Protein AF-A0A2M9E9M0-F1 (afdb_monomer_lite)

Foldseek 3Di:
DDPPDDPVPADPVNVVVVVVVVVVVVVPDDDDPPDPFSLRVLVVVLVVLVVVLVVLVVVDDPDDPCVVVSVVVNVVSVVSSVVSNVSSVVRVVVVD

pLDDT: mean 72.1, std 14.71, range [35.09, 93.19]

Radius of gyration: 17.38 Å; chains: 1; bounding box: 36×40×37 Å

Structure (mmCIF, N/CA/C/O backbone):
data_AF-A0A2M9E9M0-F1
#
_entry.id   AF-A0A2M9E9M0-F1
#
loop_
_atom_site.group_PDB
_atom_site.id
_atom_site.type_symbol
_atom_site.label_atom_id
_atom_site.label_alt_id
_atom_site.label_comp_id
_atom_site.label_asym_id
_atom_site.label_entity_id
_atom_site.label_seq_id
_atom_site.pdbx_PDB_ins_code
_atom_site.Cartn_x
_atom_site.Cartn_y
_atom_site.Cartn_z
_atom_site.occupancy
_atom_site.B_iso_or_equiv
_atom_site.auth_seq_id
_atom_site.auth_comp_id
_atom_site.auth_asym_id
_atom_site.auth_atom_id
_atom_site.pdbx_PDB_model_num
ATOM 1 N N . MET A 1 1 ? 14.643 -28.064 2.633 1.00 35.09 1 MET A N 1
ATOM 2 C CA . MET A 1 1 ? 13.535 -28.761 3.315 1.00 35.09 1 MET A CA 1
ATOM 3 C C . MET A 1 1 ? 12.649 -27.690 3.921 1.00 35.09 1 MET A C 1
ATOM 5 O O . MET A 1 1 ? 13.152 -26.906 4.711 1.00 35.09 1 MET A O 1
ATOM 9 N N . ALA A 1 2 ? 11.410 -27.548 3.448 1.00 44.59 2 ALA A N 1
ATOM 10 C CA . ALA A 1 2 ? 10.469 -26.587 4.015 1.00 44.59 2 ALA A CA 1
ATOM 11 C C . ALA A 1 2 ? 9.871 -27.215 5.280 1.00 44.59 2 ALA A C 1
ATOM 13 O O . ALA A 1 2 ? 9.212 -28.248 5.184 1.00 44.59 2 ALA A O 1
ATOM 14 N N . GLU A 1 3 ? 10.164 -26.647 6.451 1.00 50.94 3 GLU A N 1
ATOM 15 C CA . GLU A 1 3 ? 9.532 -27.063 7.704 1.00 50.94 3 GLU A CA 1
ATOM 16 C C . GLU A 1 3 ? 8.023 -26.838 7.601 1.00 50.94 3 GLU A C 1
ATOM 18 O O . GLU A 1 3 ? 7.546 -25.714 7.420 1.00 50.94 3 GLU A O 1
ATOM 23 N N . VAL A 1 4 ? 7.272 -27.934 7.682 1.00 50.69 4 VAL A N 1
ATOM 24 C CA . VAL A 1 4 ? 5.816 -2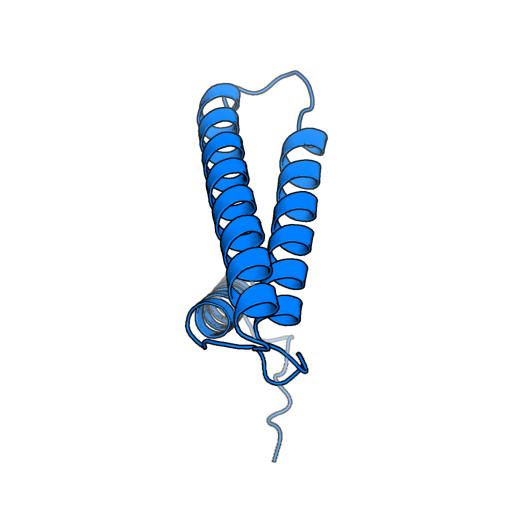7.917 7.782 1.00 50.69 4 VAL A CA 1
ATOM 25 C C . VAL A 1 4 ? 5.482 -27.447 9.195 1.00 50.69 4 VAL A C 1
ATOM 27 O O . VAL A 1 4 ? 5.632 -28.189 10.161 1.00 50.69 4 VAL A O 1
ATOM 30 N N . LEU A 1 5 ? 5.103 -26.175 9.314 1.00 55.00 5 LEU A N 1
ATOM 31 C CA . LEU A 1 5 ? 4.720 -25.558 10.579 1.00 55.00 5 LEU A CA 1
ATOM 32 C C . LEU A 1 5 ? 3.374 -26.152 11.037 1.00 55.00 5 LEU A C 1
ATOM 34 O O . LEU A 1 5 ? 2.346 -25.912 10.405 1.00 55.00 5 LEU A O 1
ATOM 38 N N . ASP A 1 6 ? 3.377 -26.941 12.112 1.00 54.00 6 ASP A N 1
ATOM 39 C CA . ASP A 1 6 ? 2.167 -27.527 12.700 1.00 54.00 6 ASP A CA 1
ATOM 40 C C . ASP A 1 6 ? 1.348 -26.448 13.430 1.00 54.00 6 ASP A C 1
ATOM 42 O O . ASP A 1 6 ? 1.711 -25.974 14.509 1.00 54.00 6 ASP A O 1
ATOM 46 N N . LEU A 1 7 ? 0.234 -26.044 12.817 1.00 54.97 7 LEU A N 1
ATOM 47 C CA . LEU A 1 7 ? -0.637 -24.956 13.274 1.00 54.97 7 LEU A CA 1
ATOM 48 C C . LEU A 1 7 ? -1.473 -25.308 14.518 1.00 54.97 7 LEU A C 1
ATOM 50 O O . LEU A 1 7 ? -2.144 -24.431 15.056 1.00 54.97 7 LEU A O 1
ATOM 54 N N . THR A 1 8 ? -1.438 -26.556 14.997 1.00 59.62 8 THR A N 1
ATOM 55 C CA . THR A 1 8 ? -2.229 -27.000 16.163 1.00 59.62 8 THR A CA 1
ATOM 56 C C . THR A 1 8 ? -1.570 -26.689 17.512 1.00 59.62 8 THR A C 1
ATOM 58 O O . THR A 1 8 ? -2.219 -26.772 18.554 1.00 59.62 8 THR A O 1
ATOM 61 N N . ARG A 1 9 ? -0.289 -26.296 17.505 1.00 54.47 9 ARG A N 1
ATOM 62 C CA . ARG A 1 9 ? 0.521 -26.021 18.709 1.00 54.47 9 ARG A CA 1
ATOM 63 C C . ARG A 1 9 ? 0.936 -24.565 18.890 1.00 54.47 9 ARG A C 1
ATOM 65 O O . ARG A 1 9 ? 1.567 -24.234 19.892 1.00 54.47 9 ARG A O 1
ATOM 72 N N . VAL A 1 10 ? 0.616 -23.696 17.938 1.00 55.88 10 VAL A N 1
ATOM 73 C CA . VAL A 1 10 ? 1.064 -22.303 17.962 1.00 55.88 10 VAL A CA 1
ATOM 74 C C . VAL A 1 10 ? -0.021 -21.456 18.616 1.00 55.88 10 VAL A C 1
ATOM 76 O O . VAL A 1 10 ? -1.145 -21.390 18.121 1.00 55.88 10 VAL A O 1
ATOM 79 N N . SER A 1 11 ? 0.295 -20.816 19.746 1.00 60.47 11 SER A N 1
ATOM 80 C CA . SER A 1 11 ? -0.630 -19.869 20.371 1.00 60.47 11 SER A CA 1
ATOM 81 C C . SER A 1 11 ? -0.995 -18.769 19.368 1.00 60.47 11 SER A C 1
ATOM 83 O O . SER A 1 11 ? -0.166 -18.362 18.548 1.00 60.47 11 SER A O 1
ATOM 85 N N . SER A 1 12 ? -2.237 -18.274 19.417 1.00 59.94 12 SER A N 1
ATOM 86 C CA . SER A 1 12 ? -2.687 -17.199 18.515 1.00 59.94 12 SER A CA 1
ATOM 87 C C . SER A 1 12 ? -1.743 -15.991 18.541 1.00 59.94 12 SER A C 1
ATOM 89 O O . SER A 1 12 ? -1.527 -15.365 17.506 1.00 59.94 12 SER A O 1
ATOM 91 N N . ASP A 1 13 ? -1.109 -15.722 19.684 1.00 67.31 13 ASP A N 1
ATOM 92 C CA . ASP A 1 13 ? -0.125 -14.650 19.844 1.00 67.31 13 ASP A CA 1
ATOM 93 C C . ASP A 1 13 ? 1.199 -14.936 19.126 1.00 67.31 13 ASP A C 1
ATOM 95 O O . ASP A 1 13 ? 1.762 -14.036 18.506 1.00 67.31 13 ASP A O 1
ATOM 99 N N . ALA A 1 14 ? 1.678 -16.184 19.129 1.00 64.69 14 ALA A N 1
ATOM 100 C CA . ALA A 1 14 ? 2.877 -16.578 18.389 1.00 64.69 14 ALA A CA 1
ATOM 101 C C . ALA A 1 14 ? 2.642 -16.558 16.867 1.00 64.69 14 ALA A C 1
ATOM 103 O O . ALA A 1 14 ? 3.510 -16.118 16.113 1.00 64.69 14 ALA A O 1
ATOM 104 N N . LEU A 1 15 ? 1.442 -16.940 16.413 1.00 66.62 15 LEU A N 1
ATOM 105 C CA . LEU A 1 15 ? 1.022 -16.779 15.014 1.00 66.62 15 LEU A CA 1
ATOM 106 C C . LEU A 1 15 ? 0.965 -15.304 14.608 1.00 66.62 15 LEU A C 1
ATOM 108 O O . LEU A 1 15 ? 1.405 -14.941 13.516 1.00 66.62 15 LEU A O 1
ATOM 112 N N . ARG A 1 16 ? 0.450 -14.444 15.492 1.00 72.31 16 ARG A N 1
ATOM 113 C CA . ARG A 1 16 ? 0.337 -13.003 15.249 1.00 72.31 16 ARG A CA 1
ATOM 114 C C . ARG A 1 16 ? 1.705 -12.329 15.209 1.00 72.31 16 ARG A C 1
ATOM 116 O O . ARG A 1 16 ? 1.973 -11.582 14.276 1.00 72.31 16 ARG A O 1
ATOM 123 N N . ALA A 1 17 ? 2.594 -12.681 16.134 1.00 70.94 17 ALA A N 1
ATOM 124 C CA . ALA A 1 17 ? 3.971 -12.203 16.153 1.00 70.94 17 ALA A CA 1
ATOM 125 C C . ALA A 1 17 ? 4.757 -12.639 14.906 1.00 70.94 17 ALA A C 1
ATOM 127 O O . ALA A 1 17 ? 5.496 -11.838 14.343 1.00 70.94 17 ALA A O 1
ATOM 128 N N . GLU A 1 18 ? 4.576 -13.873 14.427 1.00 68.38 18 GLU A N 1
ATOM 129 C CA . GLU A 1 18 ? 5.222 -14.344 13.196 1.00 68.38 18 GLU A CA 1
ATOM 130 C C . GLU A 1 18 ? 4.628 -13.679 11.940 1.00 68.38 18 GLU A C 1
ATOM 132 O O . GLU A 1 18 ? 5.364 -13.328 11.015 1.00 68.38 18 GLU A O 1
ATOM 137 N N . LEU A 1 19 ? 3.315 -13.422 11.908 1.00 68.31 19 LEU A N 1
ATOM 138 C CA . LEU A 1 19 ? 2.675 -12.637 10.846 1.00 68.31 19 LEU A CA 1
ATOM 139 C C . LEU A 1 19 ? 3.183 -11.194 10.817 1.00 68.31 19 LEU A C 1
ATOM 141 O O . LEU A 1 19 ? 3.503 -10.684 9.742 1.00 68.31 19 LEU A O 1
ATOM 145 N N . ASP A 1 20 ? 3.299 -10.553 11.976 1.00 68.06 20 ASP A N 1
ATOM 146 C CA . ASP A 1 20 ? 3.824 -9.196 12.091 1.00 68.06 20 ASP A CA 1
ATOM 147 C C . ASP A 1 20 ? 5.312 -9.160 11.736 1.00 68.06 20 ASP A C 1
ATOM 149 O O . ASP A 1 20 ? 5.731 -8.317 10.947 1.00 68.06 20 ASP A O 1
ATOM 153 N N . ARG A 1 21 ? 6.102 -10.149 12.166 1.00 68.81 21 ARG A N 1
ATOM 154 C CA . ARG A 1 21 ? 7.509 -10.296 11.768 1.00 68.81 21 ARG A CA 1
ATOM 155 C C . ARG A 1 21 ? 7.665 -10.458 10.259 1.00 68.81 21 ARG A C 1
ATOM 157 O O . ARG A 1 21 ? 8.553 -9.846 9.671 1.00 68.81 21 ARG A O 1
ATOM 164 N N . ARG A 1 22 ? 6.806 -11.247 9.606 1.00 64.12 22 ARG A N 1
ATOM 165 C CA . ARG A 1 22 ? 6.807 -11.409 8.141 1.00 64.12 22 ARG A CA 1
ATOM 166 C C . ARG A 1 22 ? 6.362 -10.140 7.422 1.00 64.12 22 ARG A C 1
ATOM 168 O O . ARG A 1 22 ? 6.942 -9.805 6.389 1.00 64.12 22 ARG A O 1
ATOM 175 N N . LYS A 1 23 ? 5.386 -9.408 7.966 1.00 58.81 23 LYS A N 1
ATOM 176 C CA . LYS A 1 23 ? 4.963 -8.098 7.447 1.00 58.81 23 LYS A CA 1
ATOM 177 C C . LYS A 1 23 ? 6.075 -7.061 7.567 1.00 58.81 23 LYS A C 1
ATOM 179 O O . LYS A 1 23 ? 6.352 -6.371 6.591 1.00 58.81 23 LYS A O 1
ATOM 184 N N . GLU A 1 24 ? 6.754 -6.992 8.706 1.00 55.69 24 GLU A N 1
ATOM 185 C CA . GLU A 1 24 ? 7.888 -6.093 8.926 1.00 55.69 24 GLU A CA 1
ATOM 186 C C . GLU A 1 24 ? 9.102 -6.498 8.079 1.00 55.69 24 GLU A C 1
ATOM 188 O O . GLU A 1 24 ? 9.723 -5.644 7.454 1.00 55.69 24 GLU A O 1
ATOM 193 N N . ALA A 1 25 ? 9.381 -7.794 7.910 1.00 53.88 25 ALA A N 1
ATOM 194 C CA . ALA A 1 25 ? 10.410 -8.273 6.983 1.00 53.88 25 ALA A CA 1
ATOM 195 C C . ALA A 1 25 ? 10.087 -7.929 5.514 1.00 53.88 25 ALA A C 1
ATOM 197 O O . ALA A 1 25 ? 10.992 -7.610 4.740 1.00 53.88 25 ALA A O 1
ATOM 198 N N . ALA A 1 26 ? 8.805 -7.941 5.130 1.00 55.69 26 ALA A N 1
ATOM 199 C CA . ALA A 1 26 ? 8.337 -7.504 3.813 1.00 55.69 26 ALA A CA 1
ATOM 200 C C . ALA A 1 26 ? 8.318 -5.972 3.643 1.00 55.69 26 ALA A C 1
ATOM 202 O O . ALA A 1 26 ? 8.311 -5.482 2.513 1.00 55.69 26 ALA A O 1
ATOM 203 N N . LYS A 1 27 ? 8.305 -5.204 4.740 1.00 54.31 27 LYS A N 1
ATOM 204 C CA . LYS A 1 27 ? 8.515 -3.746 4.732 1.00 54.31 27 LYS A CA 1
ATOM 205 C C . LYS A 1 27 ? 10.006 -3.385 4.694 1.00 54.31 27 LYS A C 1
ATOM 207 O O . LYS A 1 27 ? 10.372 -2.444 4.000 1.00 54.31 27 LYS A O 1
ATOM 212 N N . ALA A 1 28 ? 10.854 -4.145 5.390 1.00 53.31 28 ALA A N 1
ATOM 213 C CA . ALA A 1 28 ? 12.291 -3.896 5.524 1.00 53.31 28 ALA A CA 1
ATOM 214 C C . ALA A 1 28 ? 13.106 -4.319 4.291 1.00 53.31 28 ALA A C 1
ATOM 216 O O . ALA A 1 28 ? 14.141 -3.722 3.994 1.00 53.31 28 ALA A O 1
ATOM 217 N N . LYS A 1 29 ? 12.653 -5.329 3.538 1.00 49.94 29 LYS A N 1
ATOM 218 C CA . LYS A 1 29 ? 13.293 -5.706 2.273 1.00 49.94 29 LYS A CA 1
ATOM 219 C C . LYS A 1 29 ? 12.789 -4.813 1.144 1.00 49.94 29 LYS A C 1
ATOM 221 O O . LYS A 1 29 ? 11.693 -5.004 0.619 1.00 49.94 29 LYS A O 1
ATOM 226 N N . GLY A 1 30 ? 13.627 -3.851 0.755 1.00 58.69 30 GLY A N 1
ATOM 227 C CA . GLY A 1 30 ? 13.493 -3.146 -0.515 1.00 58.69 30 GLY A CA 1
ATOM 228 C C . GLY A 1 30 ? 13.203 -4.129 -1.653 1.00 58.69 30 GLY A C 1
ATOM 229 O O . GLY A 1 30 ? 13.825 -5.183 -1.730 1.00 58.69 30 GLY A O 1
ATOM 230 N N . ARG A 1 31 ? 12.224 -3.764 -2.490 1.00 52.84 31 ARG A N 1
ATOM 231 C CA . ARG A 1 31 ? 11.688 -4.518 -3.633 1.00 52.84 31 ARG A CA 1
ATOM 232 C C . ARG A 1 31 ? 11.375 -6.001 -3.332 1.00 52.84 31 ARG A C 1
ATOM 234 O O . ARG A 1 31 ? 12.252 -6.858 -3.394 1.00 52.84 31 ARG A O 1
ATOM 241 N N . PRO A 1 32 ? 10.100 -6.365 -3.134 1.00 53.94 32 PRO A N 1
ATOM 242 C CA . PRO A 1 32 ? 9.653 -7.742 -3.254 1.00 53.94 32 PRO A CA 1
ATOM 243 C C . PRO A 1 32 ? 10.095 -8.288 -4.611 1.00 53.94 32 PRO A C 1
ATOM 245 O O . PRO A 1 32 ? 9.819 -7.678 -5.643 1.00 53.94 32 PRO A O 1
ATOM 248 N N . MET A 1 33 ? 10.755 -9.443 -4.592 1.00 53.81 33 MET A N 1
ATOM 249 C CA . MET A 1 33 ? 11.324 -10.184 -5.730 1.00 53.81 33 MET A CA 1
ATOM 250 C C . MET A 1 33 ? 10.351 -10.419 -6.911 1.00 53.81 33 MET A C 1
ATOM 252 O O . MET A 1 33 ? 10.763 -10.907 -7.953 1.00 53.81 33 MET A O 1
ATOM 256 N N . LYS A 1 34 ? 9.066 -10.076 -6.742 1.00 65.94 34 LYS A N 1
ATOM 257 C CA . LYS A 1 34 ? 7.954 -10.256 -7.682 1.00 65.94 34 LYS A CA 1
ATOM 258 C C . LYS A 1 34 ? 7.704 -9.099 -8.659 1.00 65.94 34 LYS A C 1
ATOM 260 O O . LYS A 1 34 ? 6.912 -9.285 -9.568 1.00 65.94 34 LYS A O 1
ATOM 265 N N . TYR A 1 35 ? 8.308 -7.924 -8.473 1.00 70.81 35 TYR A N 1
ATOM 266 C CA . TYR A 1 35 ? 8.031 -6.762 -9.333 1.00 70.81 35 TYR A CA 1
ATOM 267 C C . TYR A 1 35 ? 9.154 -6.535 -10.341 1.00 70.81 35 TYR A C 1
ATOM 269 O O . TYR A 1 35 ? 10.319 -6.463 -9.943 1.00 70.81 35 TYR A O 1
ATOM 277 N N . ALA A 1 36 ? 8.815 -6.373 -11.621 1.00 77.19 36 ALA A N 1
ATOM 278 C CA . ALA A 1 36 ? 9.755 -6.249 -12.736 1.00 77.19 36 ALA A CA 1
ATOM 279 C C . ALA A 1 36 ? 10.449 -4.884 -12.794 1.00 77.19 36 ALA A C 1
ATOM 281 O O . ALA A 1 36 ? 11.578 -4.800 -13.283 1.00 77.19 36 ALA A O 1
ATOM 282 N N . THR A 1 37 ? 9.878 -3.854 -12.153 1.00 81.81 37 THR A N 1
ATOM 283 C CA . THR A 1 37 ? 10.494 -2.519 -11.976 1.00 81.81 37 THR A CA 1
ATOM 284 C C . THR A 1 37 ? 10.310 -1.965 -10.556 1.00 81.81 37 THR A C 1
ATOM 286 O O . THR A 1 37 ? 9.520 -2.486 -9.761 1.00 81.81 37 THR A O 1
ATOM 289 N N . LYS A 1 38 ? 11.072 -0.927 -10.188 1.00 81.31 38 LYS A N 1
ATOM 290 C CA . LYS A 1 38 ? 10.847 -0.174 -8.941 1.00 81.31 38 LYS A CA 1
ATOM 291 C C . LYS A 1 38 ? 9.575 0.666 -9.026 1.00 81.31 38 LYS A C 1
ATOM 293 O O . LYS A 1 38 ? 8.912 0.836 -8.003 1.00 81.31 38 LYS A O 1
ATOM 298 N N . ALA A 1 39 ? 9.229 1.154 -10.219 1.00 83.69 39 ALA A N 1
ATOM 299 C CA . ALA A 1 39 ? 7.956 1.821 -10.472 1.00 83.69 39 ALA A CA 1
ATOM 300 C C . ALA A 1 39 ? 6.767 0.915 -10.126 1.00 83.69 39 ALA A C 1
ATOM 302 O O . ALA A 1 39 ? 5.930 1.290 -9.309 1.00 83.69 39 ALA A O 1
ATOM 303 N N . GLU A 1 40 ? 6.758 -0.310 -10.650 1.00 83.69 40 GLU A N 1
ATOM 304 C CA . GLU A 1 40 ? 5.700 -1.295 -10.403 1.00 83.69 40 GLU A CA 1
ATOM 305 C C . GLU A 1 40 ? 5.589 -1.670 -8.918 1.00 83.69 40 GLU A C 1
ATOM 307 O O . GLU A 1 40 ? 4.493 -1.770 -8.369 1.00 83.69 40 GLU A O 1
ATOM 312 N N . TRP A 1 41 ? 6.723 -1.804 -8.223 1.00 87.19 41 TRP A N 1
ATOM 313 C CA . TRP A 1 41 ? 6.716 -2.009 -6.775 1.00 87.19 41 TRP A CA 1
ATOM 314 C C . TRP A 1 41 ? 6.054 -0.849 -6.017 1.00 87.19 41 TRP A C 1
ATOM 316 O O . TRP A 1 41 ? 5.248 -1.085 -5.111 1.00 87.19 41 TRP A O 1
ATOM 326 N N . ALA A 1 42 ? 6.411 0.392 -6.358 1.00 85.25 42 ALA A N 1
ATOM 327 C CA . ALA A 1 42 ? 5.878 1.577 -5.697 1.00 85.25 42 ALA A CA 1
ATOM 328 C C . ALA A 1 42 ? 4.371 1.732 -5.959 1.00 85.25 42 ALA A C 1
ATOM 330 O O . ALA A 1 42 ? 3.615 2.012 -5.030 1.00 85.25 42 ALA A O 1
ATOM 331 N N . GLU A 1 43 ? 3.919 1.455 -7.184 1.00 85.38 43 GLU A N 1
ATOM 332 C CA . GLU A 1 43 ? 2.496 1.433 -7.544 1.00 85.38 43 GLU A CA 1
ATOM 333 C C . GLU A 1 43 ? 1.729 0.378 -6.753 1.00 85.38 43 GLU A C 1
ATOM 335 O O . GLU A 1 43 ? 0.705 0.687 -6.141 1.00 85.38 43 GLU A O 1
ATOM 340 N N . ALA A 1 44 ? 2.249 -0.849 -6.691 1.00 85.88 44 ALA A N 1
ATOM 341 C CA . ALA A 1 44 ? 1.611 -1.924 -5.946 1.00 85.88 44 ALA A CA 1
ATOM 342 C C . ALA A 1 44 ? 1.500 -1.598 -4.447 1.00 85.88 44 ALA A C 1
ATOM 344 O O . ALA A 1 44 ? 0.486 -1.911 -3.823 1.00 85.88 44 ALA A O 1
ATOM 345 N N . ARG A 1 45 ? 2.500 -0.918 -3.864 1.00 86.19 45 ARG A N 1
ATOM 346 C CA . ARG A 1 45 ? 2.404 -0.429 -2.480 1.00 86.19 45 ARG A CA 1
ATOM 347 C C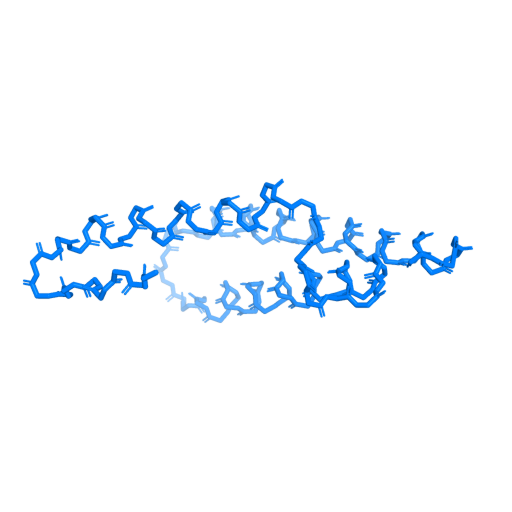 . ARG A 1 45 ? 1.369 0.673 -2.306 1.00 86.19 45 ARG A C 1
ATOM 349 O O . ARG A 1 45 ? 0.616 0.618 -1.338 1.00 86.19 45 ARG A O 1
ATOM 356 N N . ALA A 1 46 ? 1.278 1.623 -3.233 1.00 85.12 46 ALA A N 1
ATOM 357 C CA . ALA A 1 46 ? 0.238 2.647 -3.184 1.00 85.12 46 ALA A CA 1
ATOM 358 C C . ALA A 1 46 ? -1.173 2.031 -3.288 1.00 85.12 46 ALA A C 1
ATOM 360 O O . ALA A 1 46 ? -2.085 2.456 -2.583 1.00 85.12 46 ALA A O 1
ATOM 361 N N . VAL A 1 47 ? -1.364 1.003 -4.122 1.00 85.75 47 VAL A N 1
ATOM 362 C CA . VAL A 1 47 ? -2.636 0.262 -4.231 1.00 85.75 47 VAL A CA 1
ATOM 363 C C . VAL A 1 47 ? -2.990 -0.452 -2.925 1.00 85.75 47 VAL A C 1
ATOM 365 O O . VAL A 1 47 ? -4.119 -0.339 -2.455 1.00 85.75 47 VAL A O 1
ATOM 368 N N . GLU A 1 48 ? -2.035 -1.135 -2.297 1.00 86.56 48 GLU A N 1
ATOM 369 C CA . GLU A 1 48 ? -2.269 -1.813 -1.017 1.00 86.56 48 GLU A CA 1
ATOM 370 C C . GLU A 1 48 ? -2.620 -0.832 0.109 1.00 86.56 48 GLU A C 1
ATOM 372 O O . GLU A 1 48 ? -3.529 -1.090 0.895 1.00 86.56 48 GLU A O 1
ATOM 377 N N . LEU A 1 49 ? -1.955 0.325 0.164 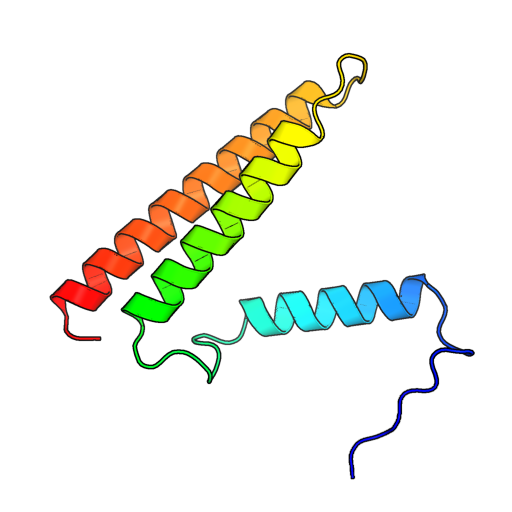1.00 86.81 49 LEU A N 1
ATOM 378 C CA . LEU A 1 49 ? -2.276 1.368 1.140 1.00 86.81 49 LEU A CA 1
ATOM 379 C C . LEU A 1 49 ? -3.665 1.977 0.900 1.00 86.81 49 LEU A C 1
ATOM 381 O O . LEU A 1 49 ? -4.374 2.264 1.862 1.00 86.81 49 LEU A O 1
ATOM 385 N N . ARG A 1 50 ? -4.097 2.122 -0.361 1.00 85.88 50 ARG A N 1
ATOM 386 C CA . ARG A 1 50 ? -5.476 2.531 -0.687 1.00 85.88 50 ARG A CA 1
ATOM 387 C C . ARG A 1 50 ? -6.503 1.497 -0.228 1.00 85.88 50 ARG A C 1
ATOM 389 O O . ARG A 1 50 ? -7.548 1.889 0.281 1.00 85.88 50 ARG A O 1
ATOM 396 N N . ALA A 1 51 ? -6.203 0.204 -0.358 1.00 85.00 51 ALA A N 1
ATOM 397 C CA . ALA A 1 51 ? -7.065 -0.856 0.166 1.00 85.00 51 ALA A CA 1
ATOM 398 C C . ALA A 1 51 ? -7.174 -0.780 1.699 1.00 85.00 51 ALA A C 1
ATOM 400 O O . ALA A 1 51 ? -8.280 -0.784 2.232 1.00 85.00 51 ALA A O 1
ATOM 401 N N . GLN A 1 52 ? -6.054 -0.586 2.406 1.00 84.12 52 GLN A N 1
ATOM 402 C CA . GLN A 1 52 ? -6.058 -0.379 3.862 1.00 84.12 52 GLN A CA 1
ATOM 403 C C . GLN A 1 52 ? -6.837 0.881 4.267 1.00 84.12 52 GLN A C 1
ATOM 405 O O . GLN A 1 52 ? -7.581 0.863 5.246 1.00 84.12 52 GLN A O 1
ATOM 410 N N . LEU A 1 53 ? -6.712 1.975 3.510 1.00 84.81 53 LEU A N 1
ATOM 411 C CA . LEU A 1 53 ? -7.493 3.189 3.743 1.00 84.81 53 LEU A CA 1
ATOM 412 C C . LEU A 1 53 ? -8.997 2.923 3.588 1.00 84.81 53 LEU A C 1
ATOM 414 O O . LEU A 1 53 ? -9.777 3.357 4.437 1.00 84.81 53 LEU A O 1
ATOM 418 N N . ALA A 1 54 ? -9.396 2.175 2.556 1.00 81.56 54 ALA A N 1
ATOM 419 C CA . ALA A 1 54 ? -10.783 1.780 2.333 1.00 81.56 54 ALA A CA 1
ATOM 420 C C . ALA A 1 54 ? -11.316 0.876 3.458 1.00 81.56 54 ALA A C 1
ATOM 422 O O . ALA A 1 54 ? -12.448 1.062 3.901 1.00 81.56 54 ALA A O 1
ATOM 423 N N . GLU A 1 55 ? -10.507 -0.047 3.983 1.00 81.81 55 GLU A N 1
ATOM 424 C CA . GLU A 1 55 ? -10.862 -0.869 5.149 1.00 81.81 55 GLU A CA 1
ATOM 425 C C . GLU A 1 55 ? -11.076 -0.011 6.400 1.00 81.81 55 GLU A C 1
ATOM 427 O O . GLU A 1 55 ? -12.099 -0.139 7.075 1.00 81.81 55 GLU A O 1
ATOM 432 N N . VAL A 1 56 ? -10.160 0.923 6.684 1.00 82.00 56 VAL A N 1
ATOM 433 C CA . VAL A 1 56 ? -10.293 1.850 7.817 1.00 82.00 56 VAL A CA 1
ATOM 434 C C . VAL A 1 56 ? -11.547 2.711 7.650 1.00 82.00 56 VAL A C 1
ATOM 436 O O . VAL A 1 56 ? -12.291 2.909 8.611 1.00 82.00 56 VAL A O 1
ATOM 439 N N . GLN A 1 57 ? -11.831 3.205 6.445 1.00 79.06 57 GLN A N 1
ATOM 440 C CA . GLN A 1 57 ? -13.050 3.961 6.149 1.00 79.06 57 GLN A CA 1
ATOM 441 C C . GLN A 1 57 ? -14.319 3.108 6.302 1.00 79.06 57 GLN A C 1
ATOM 443 O O . GLN A 1 57 ? -15.273 3.567 6.921 1.00 79.06 57 GLN A O 1
ATOM 448 N N . THR A 1 58 ? -14.315 1.855 5.847 1.00 74.06 58 THR A N 1
ATOM 449 C CA . THR A 1 58 ? -15.474 0.945 5.916 1.00 74.06 58 THR A CA 1
ATOM 450 C C . THR A 1 58 ? -15.743 0.454 7.338 1.00 74.06 58 THR A C 1
ATOM 452 O O . THR A 1 58 ? -16.893 0.330 7.745 1.00 74.06 58 THR A O 1
ATOM 455 N N . ALA A 1 59 ? -14.702 0.298 8.160 1.00 67.50 59 ALA A N 1
ATOM 456 C CA . ALA A 1 59 ? -14.827 0.024 9.591 1.00 67.50 59 ALA A CA 1
ATOM 457 C C . ALA A 1 59 ? -15.472 1.188 10.385 1.00 67.50 59 ALA A C 1
ATOM 459 O O . ALA A 1 59 ? -15.527 1.154 11.614 1.00 67.50 59 ALA A O 1
ATOM 460 N N . SER A 1 60 ? -15.933 2.260 9.720 1.00 57.81 60 SER A N 1
ATOM 461 C CA . SER A 1 60 ? -16.707 3.345 10.335 1.00 57.81 60 SER A CA 1
ATOM 462 C C . SER A 1 60 ? -18.167 2.949 10.497 1.00 57.81 60 SER A C 1
ATOM 464 O O . SER A 1 60 ? -19.027 3.404 9.752 1.00 57.81 60 SER A O 1
ATOM 466 N N . GLN A 1 61 ? -18.466 2.138 11.507 1.00 58.03 61 GLN A N 1
ATOM 467 C CA . GLN A 1 61 ? -19.816 2.150 12.062 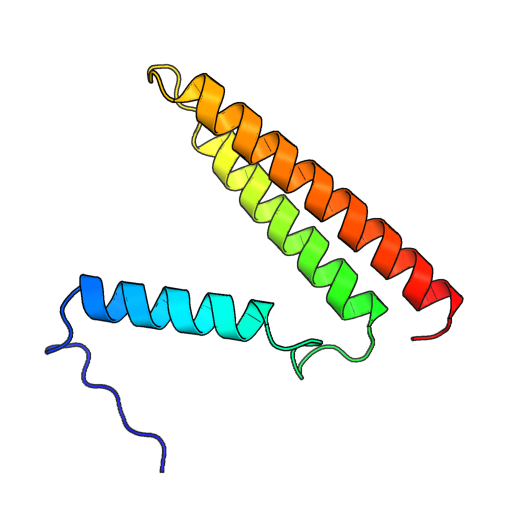1.00 58.03 61 GLN A CA 1
ATOM 468 C C . GLN A 1 61 ? -19.957 3.321 13.053 1.00 58.03 61 GLN A C 1
ATOM 470 O O . GLN A 1 61 ? -19.017 3.601 13.809 1.00 58.03 61 GLN A O 1
ATOM 475 N N . PRO A 1 62 ? -21.090 4.047 13.042 1.00 50.25 62 PRO A N 1
ATOM 476 C CA . PRO A 1 62 ? -21.302 5.177 13.934 1.00 50.25 62 PRO A CA 1
ATOM 477 C C . PRO A 1 62 ? -21.480 4.661 15.365 1.00 50.25 62 PRO A C 1
ATOM 479 O O . PRO A 1 62 ? -22.450 3.967 15.651 1.00 50.25 62 PRO A O 1
ATOM 482 N N . GLY A 1 63 ? -20.546 4.984 16.268 1.00 54.38 63 GLY A N 1
ATOM 483 C CA . GLY A 1 63 ? -20.741 4.683 17.693 1.00 54.38 63 GLY A CA 1
ATOM 484 C C . GLY A 1 63 ? -19.527 4.737 18.623 1.00 54.38 63 GLY A C 1
ATOM 485 O O . GLY A 1 63 ? -19.724 4.799 19.831 1.00 54.38 63 GLY A O 1
ATOM 486 N N . HIS A 1 64 ? -18.280 4.741 18.136 1.00 52.38 64 HIS A N 1
ATOM 487 C CA . HIS A 1 64 ? -17.128 4.534 19.030 1.00 52.38 64 HIS A CA 1
ATOM 488 C C . HIS A 1 64 ? -16.147 5.712 19.131 1.00 52.38 64 HIS A C 1
ATOM 490 O O . HIS A 1 64 ? -15.737 6.315 18.140 1.00 52.38 64 HIS A O 1
ATOM 496 N N . VAL A 1 65 ? -15.682 5.932 20.369 1.00 54.25 65 VAL A N 1
ATOM 497 C CA . VAL A 1 65 ? -14.648 6.862 20.890 1.00 54.25 65 VAL A CA 1
ATOM 498 C C . VAL A 1 65 ? -13.298 6.827 20.123 1.00 54.25 65 VAL A C 1
ATOM 500 O O . VAL A 1 65 ? -12.382 7.598 20.399 1.00 54.25 65 VAL A O 1
ATOM 503 N N . GLY A 1 66 ? -13.162 5.982 19.097 1.00 55.12 66 GLY A N 1
ATOM 504 C CA . GLY A 1 66 ? -11.978 5.835 18.246 1.00 55.12 66 GLY A CA 1
ATOM 505 C C . GLY A 1 66 ? -11.842 6.836 17.090 1.00 55.12 66 GLY A C 1
ATOM 506 O O . GLY A 1 66 ? -10.839 6.771 16.383 1.00 55.12 66 GLY A O 1
ATOM 507 N N . LEU A 1 67 ? -12.790 7.763 16.893 1.00 60.31 67 LEU A N 1
ATOM 508 C CA . LEU A 1 67 ? -12.800 8.706 15.758 1.00 60.31 67 LEU A CA 1
ATOM 509 C C . LEU A 1 67 ? -11.480 9.484 15.587 1.00 60.31 67 LEU A C 1
ATOM 511 O O . LEU A 1 67 ? -10.956 9.532 14.482 1.00 60.31 67 LEU A O 1
ATOM 515 N N . ARG A 1 68 ? -10.878 10.014 16.665 1.00 60.53 68 ARG A N 1
ATOM 516 C CA . ARG A 1 68 ? -9.610 10.774 16.563 1.00 60.53 68 ARG A CA 1
ATOM 517 C C . ARG A 1 68 ? -8.400 9.914 16.186 1.00 60.53 68 ARG A C 1
ATOM 519 O O . ARG A 1 68 ? -7.606 10.316 15.344 1.00 60.53 68 ARG A O 1
ATOM 526 N N . LYS A 1 69 ? -8.255 8.724 16.786 1.00 63.47 69 LYS A N 1
ATOM 527 C CA . LYS A 1 69 ? -7.165 7.786 16.440 1.00 63.47 69 LYS A CA 1
ATOM 528 C C . LYS A 1 69 ? -7.297 7.291 14.999 1.00 63.47 69 LYS A C 1
ATOM 530 O O . LYS A 1 69 ? -6.299 7.095 14.316 1.00 63.47 69 LYS A O 1
ATOM 535 N N . LYS A 1 70 ? -8.536 7.145 14.535 1.00 67.44 70 LYS A N 1
ATOM 536 C CA . LYS A 1 70 ? -8.863 6.772 13.166 1.00 67.44 70 LYS A CA 1
ATOM 537 C C . LYS A 1 70 ? -8.503 7.864 12.159 1.00 67.44 70 LYS A C 1
ATOM 539 O O . LYS A 1 70 ? -7.928 7.535 11.130 1.00 67.44 70 LYS A O 1
ATOM 544 N N . THR A 1 71 ? -8.784 9.133 12.456 1.00 76.00 71 THR A N 1
ATOM 545 C CA . THR A 1 71 ? -8.387 10.255 11.589 1.00 76.00 71 THR A CA 1
ATOM 546 C C . THR A 1 71 ? -6.870 10.325 11.436 1.00 76.00 71 THR A C 1
ATOM 548 O O . THR A 1 71 ? -6.388 10.335 10.311 1.00 76.00 71 THR A O 1
ATOM 551 N N . ALA A 1 72 ? -6.113 10.224 12.534 1.00 81.00 72 ALA A N 1
ATOM 552 C CA . ALA A 1 72 ? -4.650 10.192 12.467 1.00 81.00 72 ALA A CA 1
ATOM 553 C C . ALA A 1 72 ? -4.127 8.995 11.646 1.00 81.00 72 ALA A C 1
ATOM 555 O O . ALA A 1 72 ? -3.193 9.128 10.862 1.00 81.00 72 ALA A O 1
ATOM 556 N N . GLN A 1 73 ? -4.752 7.818 11.774 1.00 81.62 73 GLN A N 1
ATOM 557 C CA . GLN A 1 73 ? -4.400 6.649 10.962 1.00 81.62 73 GLN A CA 1
ATOM 558 C C . GLN A 1 73 ? -4.720 6.855 9.471 1.00 81.62 73 GLN A C 1
ATOM 560 O O . GLN A 1 73 ? -3.944 6.433 8.617 1.00 81.62 73 GLN A O 1
ATOM 565 N N . GLN A 1 74 ? -5.844 7.496 9.145 1.00 85.44 74 GLN A N 1
ATOM 566 C CA . GLN A 1 74 ? -6.208 7.831 7.765 1.00 85.44 74 GLN A CA 1
ATOM 567 C C . GLN A 1 74 ? -5.239 8.851 7.157 1.00 85.44 74 GLN A C 1
ATOM 569 O O . GLN A 1 74 ? -4.816 8.670 6.018 1.00 85.44 74 GLN A O 1
ATOM 574 N N . GLU A 1 75 ? -4.852 9.878 7.914 1.00 88.31 75 GLU A N 1
ATOM 575 C CA . GLU A 1 75 ? -3.872 10.888 7.496 1.00 88.31 75 GLU A CA 1
ATOM 576 C C . GLU A 1 75 ? -2.507 10.255 7.202 1.00 88.31 75 GLU A C 1
ATOM 578 O O . GLU A 1 75 ? -1.970 10.443 6.113 1.00 88.31 75 GLU A O 1
ATOM 583 N N . LEU A 1 76 ? -2.003 9.400 8.099 1.00 89.69 76 LEU A N 1
ATOM 584 C CA . LEU A 1 76 ? -0.749 8.668 7.882 1.00 89.69 76 LEU A CA 1
ATOM 585 C C . LEU A 1 76 ? -0.798 7.773 6.633 1.00 89.69 76 LEU A C 1
ATOM 587 O O . LEU A 1 76 ? 0.175 7.690 5.881 1.00 89.69 76 LEU A O 1
ATOM 591 N N . LEU A 1 77 ? -1.931 7.108 6.380 1.00 86.94 77 LEU A N 1
ATOM 592 C CA . LEU A 1 77 ? -2.110 6.300 5.171 1.00 86.94 77 LEU A CA 1
ATOM 593 C C . LEU A 1 77 ? -2.105 7.167 3.905 1.00 86.94 77 LEU A C 1
ATOM 595 O O . LEU A 1 77 ? -1.484 6.785 2.916 1.00 86.94 77 LEU A O 1
ATOM 599 N N . LEU A 1 78 ? -2.754 8.334 3.929 1.00 90.38 78 LEU A N 1
ATOM 600 C CA . LEU A 1 78 ? -2.764 9.276 2.805 1.00 90.38 78 LEU A CA 1
ATOM 601 C C . LEU A 1 78 ? -1.363 9.825 2.497 1.00 90.38 78 LEU A C 1
ATOM 603 O O . LEU A 1 78 ? -0.988 9.911 1.325 1.00 90.38 78 LEU A O 1
ATOM 607 N N . GLU A 1 79 ? -0.574 10.146 3.522 1.00 92.88 79 GLU A N 1
ATOM 608 C CA . GLU A 1 79 ? 0.813 10.594 3.362 1.00 92.88 79 GLU A CA 1
ATOM 609 C C . GLU A 1 79 ? 1.695 9.516 2.723 1.00 92.88 79 GLU A 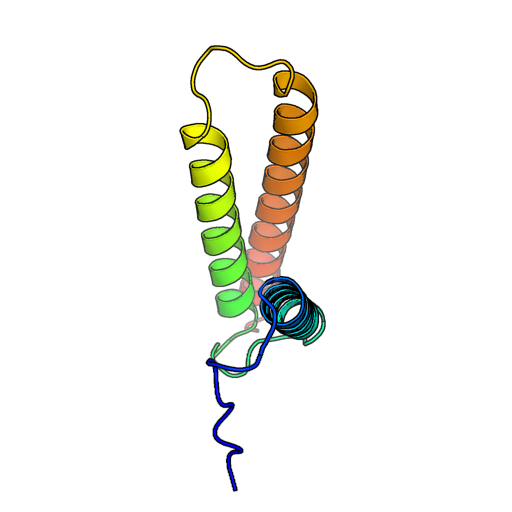C 1
ATOM 611 O O . GLU A 1 79 ? 2.423 9.788 1.760 1.00 92.88 79 GLU A O 1
ATOM 616 N N . GLU A 1 80 ? 1.597 8.271 3.198 1.00 89.19 80 GLU A N 1
ATOM 617 C CA . GLU A 1 80 ? 2.354 7.160 2.622 1.00 89.19 80 GLU A CA 1
ATOM 618 C C . GLU A 1 80 ? 1.900 6.851 1.183 1.00 89.19 80 GLU A C 1
ATOM 620 O O . GLU A 1 80 ? 2.753 6.630 0.320 1.00 89.19 80 GLU A O 1
ATOM 625 N N . ILE A 1 81 ? 0.598 6.923 0.868 1.00 90.06 81 ILE A N 1
ATOM 626 C CA . ILE A 1 81 ? 0.102 6.793 -0.517 1.00 90.06 81 ILE A CA 1
ATOM 627 C C . ILE A 1 81 ? 0.756 7.849 -1.414 1.00 90.06 81 ILE A C 1
ATOM 629 O O . ILE A 1 81 ? 1.344 7.504 -2.441 1.00 90.06 81 ILE A O 1
ATOM 633 N N . ALA A 1 82 ? 0.720 9.122 -1.009 1.00 92.00 82 ALA A N 1
ATOM 634 C CA . ALA A 1 82 ? 1.288 10.217 -1.792 1.00 92.00 82 ALA A CA 1
ATOM 635 C C . ALA A 1 82 ? 2.802 10.054 -2.008 1.00 92.00 82 ALA A C 1
ATOM 637 O O . ALA A 1 82 ? 3.329 10.343 -3.087 1.00 92.00 82 ALA A O 1
ATOM 638 N N . LYS A 1 83 ? 3.520 9.561 -0.997 1.00 93.19 83 LYS A N 1
ATOM 639 C CA . LYS A 1 83 ? 4.947 9.238 -1.084 1.00 93.19 83 LYS A CA 1
ATOM 640 C C . LYS A 1 83 ? 5.215 8.128 -2.102 1.00 93.19 83 LYS A C 1
ATOM 642 O O . LYS A 1 83 ? 6.092 8.301 -2.950 1.00 93.19 83 LYS A O 1
ATOM 647 N N . PHE A 1 84 ? 4.474 7.021 -2.061 1.00 87.62 84 PHE A N 1
ATOM 648 C CA . PHE A 1 84 ? 4.661 5.921 -3.013 1.00 87.62 84 PHE A CA 1
ATOM 649 C C . PHE A 1 84 ? 4.238 6.290 -4.440 1.00 87.62 84 PHE A C 1
ATOM 651 O O . PHE A 1 84 ? 4.943 5.922 -5.379 1.00 87.62 84 PHE A O 1
ATOM 658 N N . ASP A 1 85 ? 3.198 7.107 -4.622 1.00 87.00 85 ASP A N 1
ATOM 659 C CA . ASP A 1 85 ? 2.835 7.653 -5.938 1.00 87.00 85 ASP A CA 1
ATOM 660 C C . ASP A 1 85 ? 3.966 8.518 -6.522 1.00 87.00 85 ASP A C 1
ATOM 662 O O . ASP A 1 85 ? 4.352 8.367 -7.685 1.00 87.00 85 ASP A O 1
ATOM 666 N N . ARG A 1 86 ? 4.569 9.398 -5.709 1.00 91.25 86 ARG A N 1
ATOM 667 C CA . ARG A 1 86 ? 5.724 10.214 -6.132 1.00 91.25 86 ARG A CA 1
ATOM 668 C C . ARG A 1 86 ? 6.947 9.359 -6.453 1.00 91.25 86 ARG A C 1
ATOM 670 O O . ARG A 1 86 ? 7.675 9.667 -7.403 1.00 91.25 86 ARG A O 1
ATOM 677 N N . LEU A 1 87 ? 7.181 8.294 -5.687 1.00 88.75 87 LEU A N 1
ATOM 678 C CA . LEU A 1 87 ? 8.248 7.333 -5.960 1.00 88.75 87 LEU A CA 1
ATOM 679 C C . LEU A 1 87 ? 8.012 6.606 -7.284 1.00 88.75 87 LEU A C 1
ATOM 681 O O . LEU A 1 87 ? 8.934 6.547 -8.093 1.00 88.75 87 LEU A O 1
ATOM 685 N N . ALA A 1 88 ? 6.791 6.139 -7.552 1.00 87.81 88 ALA A N 1
ATOM 686 C CA . ALA A 1 88 ? 6.433 5.504 -8.817 1.00 87.81 88 ALA A CA 1
ATOM 687 C C . ALA A 1 88 ? 6.717 6.426 -10.011 1.00 87.81 88 ALA A C 1
ATOM 689 O O . ALA A 1 88 ? 7.423 6.037 -10.940 1.00 87.81 88 ALA A O 1
ATOM 690 N N . VAL A 1 89 ? 6.263 7.684 -9.950 1.00 89.75 89 VAL A N 1
ATOM 691 C CA . VAL A 1 89 ? 6.547 8.688 -10.991 1.00 89.75 89 VAL A CA 1
ATOM 692 C C . VAL A 1 89 ? 8.052 8.903 -11.159 1.00 89.75 89 VAL A C 1
ATOM 694 O O . VAL A 1 89 ? 8.554 8.963 -12.282 1.00 89.75 89 VAL A O 1
ATOM 697 N N . SER A 1 90 ? 8.790 8.993 -10.052 1.00 90.62 90 SER A N 1
ATOM 698 C CA . SER A 1 90 ? 10.241 9.196 -10.075 1.00 90.62 90 SER A CA 1
ATOM 699 C C . SER A 1 90 ? 10.990 8.005 -10.674 1.00 90.62 90 SER A C 1
ATOM 701 O O . SER A 1 90 ? 11.955 8.208 -11.408 1.00 90.62 90 SER A O 1
ATOM 703 N N . PHE A 1 91 ? 10.557 6.775 -10.393 1.00 88.25 91 PHE A N 1
ATOM 704 C CA . PHE A 1 91 ? 11.143 5.568 -10.971 1.00 88.25 91 PHE A CA 1
ATOM 705 C C . PHE A 1 91 ? 10.826 5.442 -12.460 1.00 88.25 91 PHE A C 1
ATOM 707 O O . PHE A 1 91 ? 11.755 5.239 -13.240 1.00 88.25 91 PHE A O 1
ATOM 714 N N . ARG A 1 92 ? 9.582 5.717 -12.885 1.00 85.12 92 ARG A N 1
ATOM 715 C CA . ARG A 1 92 ? 9.224 5.759 -14.315 1.00 85.12 92 ARG A CA 1
ATOM 716 C C . ARG A 1 92 ? 10.081 6.759 -15.088 1.00 85.12 92 ARG A C 1
ATOM 718 O O . ARG A 1 92 ? 10.611 6.423 -16.140 1.00 85.12 92 ARG A O 1
ATOM 725 N N . ARG A 1 93 ? 10.288 7.965 -14.542 1.00 86.75 93 ARG A N 1
ATOM 726 C CA . ARG A 1 93 ? 11.162 8.987 -15.156 1.00 86.75 93 ARG A CA 1
ATOM 727 C C . ARG A 1 93 ? 12.615 8.532 -15.303 1.00 86.75 93 ARG A C 1
ATOM 729 O O . ARG A 1 93 ? 13.301 9.001 -16.200 1.00 86.75 93 ARG A O 1
ATOM 736 N N . LYS A 1 94 ? 13.087 7.649 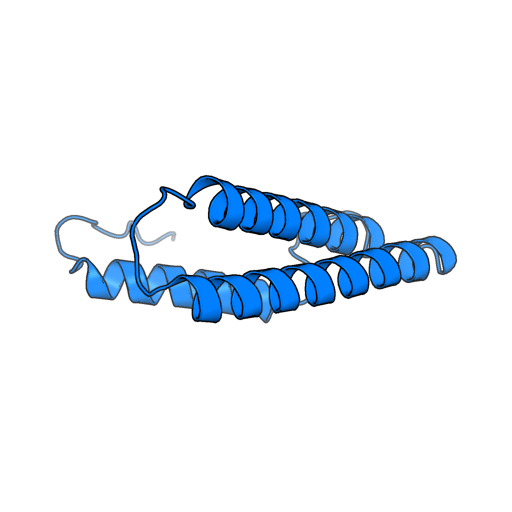-14.422 1.00 85.44 94 LYS A N 1
ATOM 737 C CA . LYS A 1 94 ? 14.453 7.103 -14.437 1.00 85.44 94 LYS A CA 1
ATOM 738 C C . LYS A 1 94 ? 14.568 5.783 -15.211 1.00 85.44 94 LYS A C 1
ATOM 740 O O . LYS A 1 94 ? 15.660 5.224 -15.240 1.00 85.44 94 LYS A O 1
ATOM 745 N N . GLY A 1 95 ? 13.474 5.273 -15.786 1.00 79.00 95 GLY A N 1
ATOM 746 C CA . GLY A 1 95 ? 13.435 3.960 -16.438 1.00 79.00 95 GLY A CA 1
ATOM 747 C C . GLY A 1 95 ? 13.704 2.788 -15.483 1.00 79.00 95 GLY A C 1
ATOM 748 O O . GLY A 1 95 ? 14.288 1.795 -15.906 1.00 79.00 95 GLY A O 1
ATOM 749 N N . GLN A 1 96 ? 13.353 2.931 -14.195 1.00 62.91 96 GLN A N 1
ATOM 750 C CA . GLN A 1 96 ? 13.641 1.962 -13.122 1.00 62.91 96 GLN A CA 1
ATOM 751 C C . GLN A 1 96 ? 12.442 1.133 -12.679 1.00 62.91 96 GLN A C 1
ATOM 753 O O . GLN A 1 96 ? 11.325 1.683 -12.568 1.00 62.91 96 GLN A O 1
#

Sequence (96 aa):
MAEVLDLTRVSSDALRAELDRRKEAAKAKGRPMKYATKAEWAEARAVELRAQLAEVQTASQPGHVGLRKKTAQQELLLEEIAKFDRLAVSFRRKGQ

Secondary structure (DSSP, 8-state):
------TTSS-HHHHHHHHHHHHHHHHHSSS-TT-SSHHHHHHHHHHHHHHHHHHHHHT--TT-TTHHHHHHHHHHHHHHHHHHHHHHHHHHHTT-